Protein AF-F3NE76-F1 (afdb_monomer)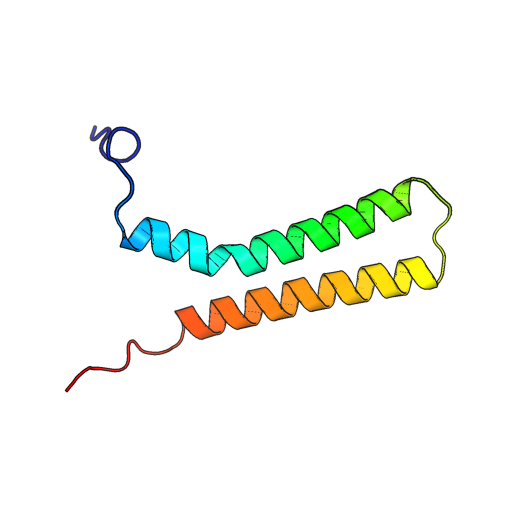

InterPro domains:
  IPR046251 Protein of unknown function DUF6284 [PF19801] (6-72)

Solvent-accessible surface area (backbone atoms only — not comparable to full-atom values): 4550 Å² total; per-residue (Å²): 131,86,72,67,81,76,80,48,81,80,50,71,71,57,53,52,51,51,63,63,45,43,61,35,53,52,27,46,50,53,33,49,52,46,50,54,69,42,69,83,46,86,80,48,74,66,49,56,51,49,45,54,50,27,53,52,45,28,52,51,33,48,50,52,45,51,52,60,73,66,45,72,85,75,76,85,127

Radius of gyration: 18.32 Å; Cα contacts (8 Å, |Δi|>4): 27; chains: 1; bounding box: 40×38×47 Å

Nearest PDB structures (foldseek):
  1dov-assembly1_A  TM=7.540E-01  e=1.744E+00  Mus musculus
  4igg-assembly1_B  TM=7.151E-01  e=2.102E+00  Homo sapiens
  7rye-assembly1_G  TM=7.547E-01  e=3.246E+00  Salmonella enterica subsp. enterica serovar Typhimurium
  8axk-assembly1_w  TM=6.187E-01  e=2.102E+00  Shigella flexneri
  8axk-assembly1_u  TM=6.247E-01  e=2.694E+00  Shigella flexneri

Structure (mmCIF, N/CA/C/O backbone):
data_AF-F3NE76-F1
#
_entry.id   AF-F3NE76-F1
#
loop_
_atom_site.group_PDB
_atom_site.id
_atom_site.type_symbol
_atom_site.label_atom_id
_atom_site.label_alt_id
_atom_site.label_comp_id
_atom_site.label_asym_id
_atom_site.label_entity_id
_atom_site.label_seq_id
_atom_site.pdbx_PDB_ins_code
_atom_site.Cartn_x
_atom_site.Cartn_y
_atom_site.Cartn_z
_atom_site.occupancy
_atom_site.B_iso_or_equiv
_atom_site.auth_seq_id
_atom_site.auth_comp_id
_atom_site.auth_asym_id
_atom_site.auth_atom_id
_atom_site.pdbx_PDB_model_num
ATOM 1 N N . MET A 1 1 ? 26.808 21.158 -14.583 1.00 48.28 1 MET A N 1
ATOM 2 C CA . MET A 1 1 ? 26.118 20.045 -13.898 1.00 48.28 1 MET A CA 1
ATOM 3 C C . MET A 1 1 ? 24.950 19.650 -14.770 1.00 48.28 1 MET A C 1
ATOM 5 O O . MET A 1 1 ? 24.191 20.536 -15.133 1.00 48.28 1 MET A O 1
ATOM 9 N N . ALA A 1 2 ? 24.862 18.387 -15.181 1.00 48.69 2 ALA A N 1
ATOM 10 C CA . ALA A 1 2 ? 23.792 17.932 -16.059 1.00 48.69 2 ALA A CA 1
ATOM 11 C C . ALA A 1 2 ? 22.442 18.011 -15.327 1.00 48.69 2 ALA A C 1
ATOM 13 O O . ALA A 1 2 ? 22.221 17.293 -14.355 1.00 48.69 2 ALA A O 1
ATOM 14 N N . VAL A 1 3 ? 21.559 18.886 -15.809 1.00 57.28 3 VAL A N 1
ATOM 15 C CA . VAL A 1 3 ? 20.114 18.881 -15.529 1.00 57.28 3 VAL A CA 1
ATOM 16 C C . VAL A 1 3 ? 19.457 17.902 -16.515 1.00 57.28 3 VAL A C 1
ATOM 18 O O . VAL A 1 3 ? 18.540 18.235 -17.242 1.00 57.28 3 VAL A O 1
ATOM 21 N N . ASP A 1 4 ? 19.996 16.688 -16.623 1.00 60.94 4 ASP A N 1
ATOM 22 C CA . ASP A 1 4 ? 19.545 15.692 -17.615 1.00 60.94 4 ASP A CA 1
ATOM 23 C C . ASP A 1 4 ? 18.468 14.747 -17.043 1.00 60.94 4 ASP A C 1
ATOM 25 O O . ASP A 1 4 ? 17.974 13.854 -17.716 1.00 60.94 4 ASP A O 1
ATOM 29 N N . GLY A 1 5 ? 18.101 14.913 -15.766 1.00 60.91 5 GLY A N 1
ATOM 30 C CA . GLY A 1 5 ? 17.196 13.999 -15.056 1.00 60.91 5 GLY A CA 1
ATOM 31 C C . GLY A 1 5 ? 15.756 14.482 -14.874 1.00 60.91 5 GLY A C 1
ATOM 32 O O . GLY A 1 5 ? 14.904 13.663 -14.556 1.00 60.91 5 GLY A O 1
ATOM 33 N N . ILE A 1 6 ? 15.479 15.782 -15.038 1.00 65.12 6 ILE A N 1
ATOM 34 C CA . ILE A 1 6 ? 14.124 16.350 -14.872 1.00 65.12 6 ILE A CA 1
ATOM 35 C C . ILE A 1 6 ? 13.601 16.946 -16.186 1.00 65.12 6 ILE A C 1
ATOM 37 O O . ILE A 1 6 ? 12.409 16.850 -16.454 1.00 65.12 6 ILE A O 1
ATOM 41 N N . ASP A 1 7 ? 14.483 17.491 -17.030 1.00 75.69 7 ASP A N 1
ATOM 42 C CA . ASP A 1 7 ? 14.086 18.126 -18.294 1.00 75.69 7 ASP A CA 1
ATOM 43 C C . ASP A 1 7 ? 13.895 17.124 -19.451 1.00 75.69 7 ASP A C 1
ATOM 45 O O . ASP A 1 7 ? 13.336 17.488 -20.486 1.00 75.69 7 ASP A O 1
ATOM 49 N N . ARG A 1 8 ? 14.330 15.862 -19.297 1.00 86.12 8 ARG A N 1
ATOM 50 C CA . ARG A 1 8 ? 14.080 14.803 -20.288 1.00 86.12 8 ARG A CA 1
ATOM 51 C C . ARG A 1 8 ? 12.812 14.027 -19.961 1.00 86.12 8 ARG A C 1
ATOM 53 O O . ARG A 1 8 ? 12.537 13.723 -18.800 1.00 86.12 8 ARG A O 1
ATOM 60 N N . GLU A 1 9 ? 12.087 13.628 -21.000 1.00 88.38 9 GLU A N 1
ATOM 61 C CA . GLU A 1 9 ? 10.968 12.705 -20.841 1.00 88.38 9 GLU A CA 1
ATOM 62 C C . GLU A 1 9 ? 11.456 11.341 -20.300 1.00 88.38 9 GLU A C 1
ATOM 64 O O . GLU A 1 9 ? 12.571 10.897 -20.625 1.00 88.38 9 GLU A O 1
ATOM 69 N N . PRO A 1 10 ? 10.649 10.659 -19.465 1.00 89.69 10 PRO A N 1
ATOM 70 C CA . PRO A 1 10 ? 10.940 9.297 -19.039 1.00 89.69 10 PRO A CA 1
ATOM 71 C C . PRO A 1 10 ? 11.085 8.359 -20.238 1.00 89.69 10 PRO A C 1
ATOM 73 O O . PRO A 1 10 ? 10.305 8.398 -21.189 1.00 89.69 10 PRO A O 1
ATOM 76 N N . THR A 1 11 ? 12.070 7.471 -20.179 1.00 91.31 11 THR A N 1
ATOM 77 C CA . THR A 1 11 ? 12.206 6.392 -21.158 1.00 91.31 11 THR A CA 1
ATOM 78 C C . THR A 1 11 ? 11.095 5.360 -20.973 1.00 91.31 11 THR A C 1
ATOM 80 O O . THR A 1 11 ? 10.564 5.185 -19.876 1.00 91.31 11 THR A O 1
ATOM 83 N N . ALA A 1 12 ? 10.791 4.597 -22.026 1.00 92.81 12 ALA A N 1
ATOM 84 C CA . ALA A 1 12 ? 9.825 3.500 -21.941 1.00 92.81 12 ALA A CA 1
ATOM 85 C C . ALA A 1 12 ? 10.171 2.495 -20.826 1.00 92.81 12 ALA A C 1
ATOM 87 O O . ALA A 1 12 ? 9.292 2.073 -20.089 1.00 92.81 12 ALA A O 1
ATOM 88 N N . ALA A 1 13 ? 11.458 2.185 -20.633 1.00 90.31 13 ALA A N 1
ATOM 89 C CA . ALA A 1 13 ? 11.902 1.279 -19.574 1.00 90.31 13 ALA A CA 1
ATOM 90 C C . ALA A 1 13 ? 11.663 1.838 -18.158 1.00 90.31 13 ALA A C 1
ATOM 92 O O . ALA A 1 13 ? 11.383 1.077 -17.234 1.00 90.31 13 ALA A O 1
ATOM 93 N N . GLU A 1 14 ? 11.773 3.157 -17.974 1.00 90.06 14 GLU A N 1
ATOM 94 C CA . GLU A 1 14 ? 11.445 3.818 -16.705 1.00 90.06 14 GLU A CA 1
ATOM 95 C C . GLU A 1 14 ? 9.934 3.810 -16.455 1.00 90.06 14 GLU A C 1
ATOM 97 O O . GLU A 1 14 ? 9.507 3.535 -15.336 1.00 90.06 14 GLU A O 1
ATOM 102 N N . LEU A 1 15 ? 9.121 4.036 -17.493 1.00 93.69 15 LEU A N 1
ATOM 103 C CA . LEU A 1 15 ? 7.663 3.926 -17.392 1.00 93.69 15 LEU A CA 1
ATOM 104 C C . LEU A 1 15 ? 7.226 2.489 -17.072 1.00 93.69 15 LEU A C 1
ATOM 106 O O . LEU A 1 15 ? 6.419 2.280 -16.170 1.00 93.69 15 LEU A O 1
ATOM 110 N N . ASP A 1 16 ? 7.823 1.492 -17.726 1.00 91.12 16 ASP A N 1
ATOM 111 C CA . ASP A 1 16 ? 7.569 0.079 -17.436 1.00 91.12 16 ASP A CA 1
ATOM 112 C C . ASP A 1 16 ? 7.948 -0.281 -15.991 1.00 91.12 16 ASP A C 1
ATOM 114 O O . ASP A 1 16 ? 7.251 -1.057 -15.335 1.00 91.12 16 ASP A O 1
ATOM 118 N N . ALA A 1 17 ? 9.034 0.292 -15.459 1.00 91.00 17 ALA A N 1
ATOM 119 C CA . ALA A 1 17 ? 9.423 0.087 -14.066 1.00 91.00 17 ALA A CA 1
ATOM 120 C C . ALA A 1 17 ? 8.363 0.624 -13.088 1.00 91.00 17 ALA A C 1
ATOM 122 O O . ALA A 1 17 ? 8.045 -0.056 -12.112 1.00 91.00 17 ALA A O 1
ATOM 123 N N . ILE A 1 18 ? 7.759 1.781 -13.379 1.00 92.31 18 ILE A N 1
ATOM 124 C CA . ILE A 1 18 ? 6.651 2.330 -12.582 1.00 92.31 18 ILE A CA 1
ATOM 125 C C . ILE A 1 18 ? 5.454 1.374 -12.605 1.00 92.31 18 ILE A C 1
ATOM 127 O O . ILE A 1 18 ? 4.916 1.030 -11.550 1.00 92.31 18 ILE A O 1
ATOM 131 N N . GLU A 1 19 ? 5.071 0.875 -13.781 1.00 93.38 19 GLU A N 1
ATOM 132 C CA . GLU A 1 19 ? 3.966 -0.083 -13.915 1.00 93.38 19 GLU A CA 1
ATOM 133 C C . GLU A 1 19 ? 4.227 -1.391 -13.148 1.00 93.38 19 GLU A C 1
ATOM 135 O O . GLU A 1 19 ? 3.318 -1.974 -12.548 1.00 93.38 19 GLU A O 1
ATOM 140 N N . LEU A 1 20 ? 5.483 -1.846 -13.087 1.00 93.19 20 LEU A N 1
ATOM 141 C CA . LEU A 1 20 ? 5.871 -2.999 -12.269 1.00 93.19 20 LEU A CA 1
ATOM 142 C C . LEU A 1 20 ? 5.722 -2.738 -10.760 1.00 93.19 20 LEU A C 1
ATOM 144 O O . LEU A 1 20 ? 5.431 -3.676 -10.008 1.00 93.19 20 LEU A O 1
ATOM 148 N N . GLU A 1 21 ? 5.899 -1.496 -10.312 1.00 95.38 21 GLU A N 1
ATOM 149 C CA . GLU A 1 21 ? 5.766 -1.080 -8.911 1.00 95.38 21 GLU A CA 1
ATOM 150 C C . GLU A 1 21 ? 4.314 -0.800 -8.492 1.00 95.38 21 GLU A C 1
ATOM 152 O O . GLU A 1 21 ? 3.970 -0.974 -7.315 1.00 95.38 21 GLU A O 1
ATOM 157 N N . MET A 1 22 ? 3.435 -0.452 -9.439 1.00 96.00 22 MET A N 1
ATOM 158 C CA . MET A 1 22 ? 2.029 -0.110 -9.185 1.00 96.00 22 MET A CA 1
ATOM 159 C C . MET A 1 22 ? 1.275 -1.099 -8.277 1.00 96.00 22 MET A C 1
ATOM 161 O O . MET A 1 22 ? 0.591 -0.651 -7.352 1.00 96.00 22 MET A O 1
ATOM 165 N N . PRO A 1 23 ? 1.410 -2.434 -8.419 1.00 96.75 23 PRO A N 1
ATOM 166 C CA . PRO A 1 23 ? 0.754 -3.381 -7.517 1.00 96.75 23 PRO A CA 1
ATOM 167 C C . PRO A 1 23 ? 1.170 -3.239 -6.044 1.00 96.75 23 PRO A C 1
ATOM 169 O O . PRO A 1 23 ? 0.358 -3.475 -5.146 1.00 96.75 23 PRO A O 1
ATOM 172 N N . VAL A 1 24 ? 2.427 -2.866 -5.771 1.00 97.69 24 VAL A N 1
ATOM 173 C CA . VAL A 1 24 ? 2.919 -2.628 -4.403 1.00 97.69 24 VAL A CA 1
ATOM 174 C C . VAL A 1 24 ? 2.326 -1.341 -3.844 1.00 97.69 24 VAL A C 1
ATOM 176 O O . VAL A 1 24 ? 1.898 -1.326 -2.687 1.00 97.69 24 VAL A O 1
ATOM 179 N N . ILE A 1 25 ? 2.273 -0.294 -4.668 1.00 97.62 25 ILE A N 1
ATOM 180 C CA . ILE A 1 25 ? 1.703 1.008 -4.310 1.00 97.62 25 ILE A CA 1
ATOM 181 C C . ILE A 1 25 ? 0.220 0.851 -3.967 1.00 97.62 25 ILE A C 1
ATOM 183 O O . ILE A 1 25 ? -0.193 1.231 -2.873 1.00 97.62 25 ILE A O 1
ATOM 187 N N . LEU A 1 26 ? -0.562 0.200 -4.833 1.00 98.19 26 LEU A N 1
ATOM 188 C CA . LEU A 1 26 ? -1.995 -0.026 -4.613 1.00 98.19 26 LEU A CA 1
ATOM 189 C C . LEU A 1 26 ? -2.266 -0.857 -3.353 1.00 98.19 26 LEU A C 1
ATOM 191 O O . LEU A 1 26 ? -3.136 -0.508 -2.559 1.00 98.19 26 LEU A O 1
ATOM 195 N N . ALA A 1 27 ? -1.484 -1.913 -3.101 1.00 98.38 27 ALA A N 1
ATOM 196 C CA . ALA A 1 27 ? -1.604 -2.670 -1.855 1.00 98.38 27 ALA A CA 1
ATOM 197 C C . ALA A 1 27 ? -1.277 -1.810 -0.616 1.00 98.38 27 ALA A C 1
ATOM 199 O O . ALA A 1 27 ? -1.857 -2.018 0.452 1.00 98.38 27 ALA A O 1
ATOM 200 N N . GLY A 1 28 ? -0.343 -0.861 -0.746 1.00 98.44 28 GLY A N 1
ATOM 201 C CA . GLY A 1 28 ? -0.019 0.123 0.287 1.00 98.44 28 GLY A CA 1
ATOM 202 C C . GLY A 1 28 ? -1.172 1.090 0.560 1.00 98.44 28 GLY A C 1
ATOM 203 O O . GLY A 1 28 ? -1.488 1.326 1.725 1.00 98.44 28 GLY A O 1
ATOM 204 N N . VAL A 1 29 ? -1.839 1.574 -0.490 1.00 98.38 29 VAL A N 1
ATOM 205 C CA . VAL A 1 29 ? -3.048 2.406 -0.380 1.00 98.38 29 VAL A CA 1
ATOM 206 C C . VAL A 1 29 ? -4.161 1.647 0.341 1.00 98.38 29 VAL A C 1
ATOM 208 O O . VAL A 1 29 ? -4.687 2.149 1.327 1.00 98.38 29 VAL A O 1
ATOM 211 N N . GLU A 1 30 ? -4.439 0.392 -0.030 1.00 97.75 30 GLU A N 1
ATOM 212 C CA . GLU A 1 30 ? -5.451 -0.418 0.669 1.00 97.75 30 GLU A CA 1
ATOM 213 C C . GLU A 1 30 ? -5.141 -0.609 2.166 1.00 97.75 30 GLU A C 1
ATOM 215 O O . GLU A 1 30 ? -6.047 -0.709 2.999 1.00 97.75 30 GLU A O 1
ATOM 220 N N . LEU A 1 31 ? -3.856 -0.714 2.524 1.00 97.88 31 LEU A N 1
ATOM 221 C CA . LEU A 1 31 ? -3.435 -0.779 3.921 1.00 97.88 31 LEU A CA 1
ATOM 222 C C . LEU A 1 31 ? -3.677 0.549 4.637 1.00 97.88 31 LEU A C 1
ATOM 224 O O . LEU A 1 31 ? -4.177 0.528 5.762 1.00 97.88 31 LEU A O 1
ATOM 228 N N . LEU A 1 32 ? -3.347 1.666 3.995 1.00 97.81 32 LEU A N 1
ATOM 229 C CA . LEU A 1 32 ? -3.583 2.996 4.539 1.00 97.81 32 LEU A CA 1
ATOM 230 C C . LEU A 1 32 ? -5.081 3.246 4.748 1.00 97.81 32 LEU A C 1
ATOM 232 O O . LEU A 1 32 ? -5.471 3.646 5.840 1.00 97.81 32 LEU A O 1
ATOM 236 N N . ASP A 1 33 ? -5.926 2.898 3.779 1.00 96.50 33 ASP A N 1
ATOM 237 C CA . ASP A 1 33 ? -7.385 2.996 3.900 1.00 96.50 33 ASP A CA 1
ATOM 238 C C . ASP A 1 33 ? -7.905 2.166 5.077 1.00 96.50 33 ASP A C 1
ATOM 240 O O . ASP A 1 33 ? -8.709 2.630 5.888 1.00 96.50 33 ASP A O 1
ATOM 244 N N . ALA A 1 34 ? -7.404 0.933 5.220 1.00 95.19 34 ALA A N 1
ATOM 245 C CA . ALA A 1 34 ? -7.752 0.088 6.352 1.00 95.19 34 ALA A CA 1
ATOM 246 C C . ALA A 1 34 ? -7.302 0.700 7.686 1.00 95.19 34 ALA A C 1
ATOM 248 O O . ALA A 1 34 ? -8.001 0.529 8.675 1.00 95.19 34 ALA A O 1
ATOM 249 N N . GLN A 1 35 ? -6.166 1.399 7.741 1.00 95.25 35 GLN A N 1
ATOM 250 C CA . GLN A 1 35 ? -5.723 2.095 8.951 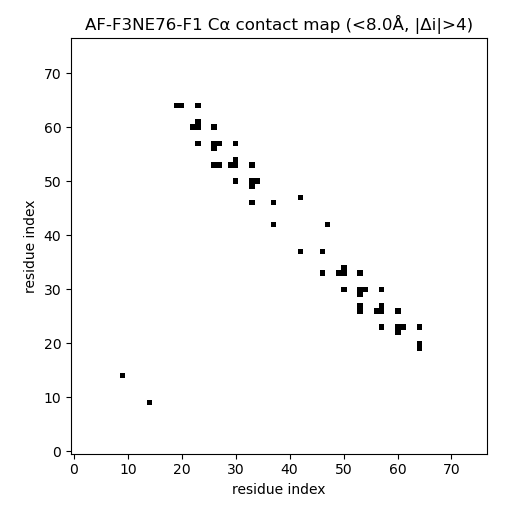1.00 95.25 35 GLN A CA 1
ATOM 251 C C . GLN A 1 35 ? -6.607 3.307 9.251 1.00 95.25 35 GLN A C 1
ATOM 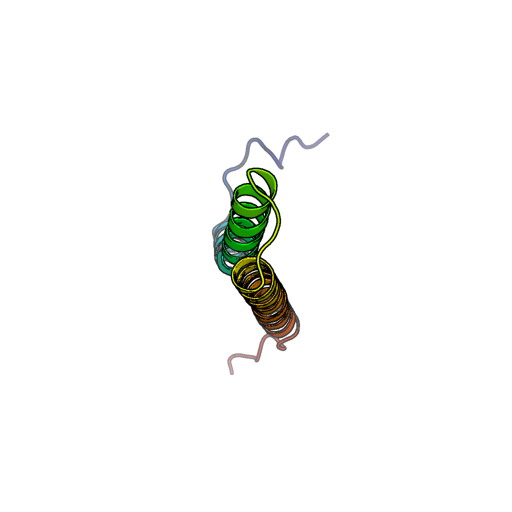253 O O . GLN A 1 35 ? -7.076 3.430 10.380 1.00 95.25 35 GLN A O 1
ATOM 258 N N . ILE A 1 36 ? -6.887 4.142 8.249 1.00 95.44 36 ILE A N 1
ATOM 259 C CA . ILE A 1 36 ? -7.721 5.345 8.369 1.00 95.44 36 ILE A CA 1
ATOM 260 C C . ILE A 1 36 ? -9.100 4.995 8.923 1.00 95.44 36 ILE A C 1
ATOM 262 O O . ILE A 1 36 ? -9.480 5.502 9.973 1.00 95.44 36 ILE A O 1
ATOM 266 N N . VAL A 1 37 ? -9.786 4.025 8.314 1.00 91.38 37 VAL A N 1
ATOM 267 C CA . VAL A 1 37 ? -11.121 3.586 8.762 1.00 91.38 37 VAL A CA 1
ATOM 268 C C . VAL A 1 37 ? -11.124 3.105 10.219 1.00 91.38 37 VAL A C 1
ATOM 270 O O . VAL A 1 37 ? -12.138 3.201 10.907 1.00 91.38 37 VAL A O 1
ATOM 273 N N . THR A 1 38 ? -10.005 2.561 10.704 1.00 91.94 38 THR A N 1
ATOM 274 C CA . THR A 1 38 ? -9.898 2.074 12.088 1.00 91.94 38 THR A CA 1
ATOM 275 C C . THR A 1 38 ? -9.549 3.150 13.101 1.00 91.94 38 THR A C 1
ATOM 277 O O . THR A 1 38 ? -9.729 2.906 14.289 1.00 91.94 38 THR A O 1
ATOM 280 N N . MET A 1 39 ? -9.065 4.315 12.665 1.00 91.19 39 MET A N 1
ATOM 281 C CA . MET A 1 39 ? -8.753 5.429 13.564 1.00 91.19 39 MET A CA 1
ATOM 282 C C . MET A 1 39 ? -10.009 6.184 14.012 1.00 91.19 39 MET A C 1
ATOM 284 O O . MET A 1 39 ? -10.039 6.688 15.129 1.00 91.19 39 MET A O 1
ATOM 288 N N . ASP A 1 40 ? -11.069 6.186 13.202 1.00 87.88 40 ASP A N 1
ATOM 289 C CA . ASP A 1 40 ? -12.309 6.922 13.494 1.00 87.88 40 ASP A CA 1
ATOM 290 C C . ASP A 1 40 ? -13.215 6.237 14.540 1.00 87.88 40 ASP A C 1
ATOM 292 O O . ASP A 1 40 ? -14.297 6.735 14.857 1.00 87.88 40 ASP A O 1
ATOM 296 N N . ARG A 1 41 ? -12.822 5.068 15.072 1.00 85.81 41 ARG A N 1
ATOM 297 C CA . ARG A 1 41 ? -13.643 4.282 16.009 1.00 85.81 41 ARG A CA 1
ATOM 298 C C . ARG A 1 41 ? -12.830 3.376 16.930 1.00 85.81 41 ARG A C 1
ATOM 300 O O .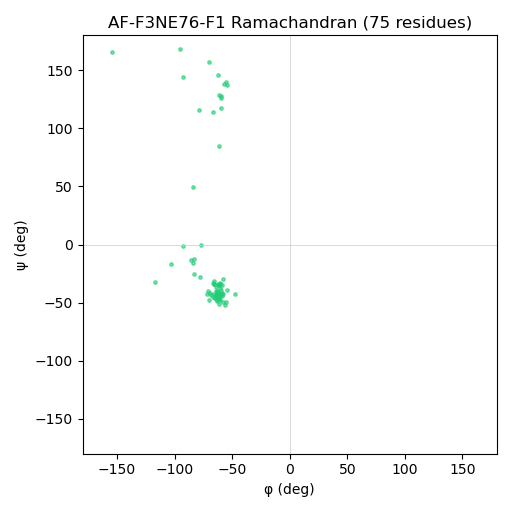 ARG A 1 41 ? -11.676 3.062 16.665 1.00 85.81 41 ARG A O 1
ATOM 307 N N . ALA A 1 42 ? -13.478 2.869 17.981 1.00 89.31 42 ALA A N 1
ATOM 308 C CA . ALA A 1 42 ? -12.921 1.788 18.789 1.00 89.31 42 ALA A CA 1
ATOM 309 C C . ALA A 1 42 ? -12.667 0.538 17.909 1.00 89.31 42 ALA A C 1
ATOM 311 O O . ALA A 1 42 ? -13.600 0.080 17.238 1.00 89.31 42 ALA A O 1
ATOM 312 N N . PRO A 1 43 ? -11.443 -0.029 17.891 1.00 86.75 43 PRO A N 1
ATOM 313 C CA . PRO A 1 43 ? -11.113 -1.150 17.017 1.00 86.75 43 PRO A CA 1
ATOM 314 C C . PRO A 1 43 ? -11.958 -2.396 17.302 1.00 86.75 43 PRO A C 1
ATOM 316 O O . PRO A 1 43 ? -12.004 -2.886 18.429 1.00 86.75 43 PRO A O 1
ATOM 319 N N . SER A 1 44 ? -12.573 -2.954 16.259 1.00 93.88 44 SER A N 1
ATOM 320 C CA . SER A 1 44 ? -13.290 -4.233 16.327 1.00 93.88 44 SER A CA 1
ATOM 321 C C . SER A 1 44 ? -12.420 -5.420 15.887 1.00 93.88 44 SER A C 1
ATOM 323 O O . SER A 1 44 ? -11.372 -5.273 15.252 1.00 93.88 44 SER A O 1
ATOM 325 N N . GLU A 1 45 ? -12.872 -6.652 16.134 1.00 95.38 45 GLU A N 1
ATOM 326 C CA . GLU A 1 45 ? -12.195 -7.832 15.575 1.00 95.38 45 GLU A CA 1
ATOM 327 C C . GLU A 1 45 ? -12.172 -7.841 14.040 1.00 95.38 45 GLU A C 1
ATOM 329 O O . GLU A 1 45 ? -11.216 -8.328 13.425 1.00 95.38 45 GLU A O 1
ATOM 334 N N . VAL A 1 46 ? -13.230 -7.321 13.411 1.00 94.69 46 VAL A N 1
ATOM 335 C CA . VAL A 1 46 ? -13.330 -7.212 11.951 1.00 94.69 46 VAL A CA 1
ATOM 336 C C . VAL A 1 46 ? -12.250 -6.271 11.429 1.00 94.69 46 VAL A C 1
ATOM 338 O O . VAL A 1 46 ? -11.594 -6.590 10.436 1.00 94.69 46 VAL A O 1
ATOM 341 N N . ASP A 1 47 ? -12.000 -5.172 12.136 1.00 94.31 47 ASP A N 1
ATOM 342 C CA . ASP A 1 47 ? -10.931 -4.219 11.832 1.00 94.31 47 ASP A CA 1
ATOM 343 C C . ASP A 1 47 ? -9.555 -4.871 11.917 1.00 94.31 47 ASP A C 1
ATOM 345 O O . ASP A 1 47 ? -8.759 -4.799 10.977 1.00 94.31 47 ASP A O 1
ATOM 349 N N . ALA A 1 48 ? -9.309 -5.627 12.987 1.00 94.62 48 ALA A N 1
ATOM 350 C CA . ALA A 1 48 ? -8.066 -6.369 13.141 1.00 94.62 48 ALA A CA 1
ATOM 351 C C . ALA A 1 48 ? -7.858 -7.385 11.999 1.00 94.62 48 ALA A C 1
ATOM 353 O O . ALA A 1 48 ? -6.743 -7.544 11.493 1.00 94.62 48 ALA A O 1
ATOM 354 N N . ARG A 1 49 ? -8.922 -8.067 11.547 1.00 96.31 49 ARG A N 1
ATOM 355 C CA . ARG A 1 49 ? -8.869 -8.988 10.394 1.00 96.31 49 ARG A CA 1
ATOM 356 C C . ARG A 1 49 ? -8.584 -8.247 9.086 1.00 96.31 49 ARG A C 1
ATOM 358 O O . ARG A 1 49 ? -7.730 -8.704 8.323 1.00 96.31 49 ARG A O 1
ATOM 365 N N . ARG A 1 50 ? -9.254 -7.115 8.838 1.00 95.19 50 ARG A N 1
ATOM 366 C CA . ARG A 1 50 ? -9.038 -6.261 7.654 1.00 95.19 50 ARG A CA 1
ATOM 367 C C . ARG A 1 50 ? -7.590 -5.789 7.581 1.00 95.19 50 ARG A C 1
ATOM 369 O O . ARG A 1 50 ? -6.927 -6.024 6.573 1.00 95.19 50 ARG A O 1
ATOM 376 N N . LEU A 1 51 ? -7.069 -5.258 8.682 1.00 96.12 51 LEU A N 1
ATOM 377 C CA . LEU A 1 51 ? -5.702 -4.762 8.774 1.00 96.12 51 LEU A CA 1
ATOM 378 C C . LEU A 1 51 ? -4.663 -5.872 8.550 1.00 96.12 51 LEU A C 1
ATOM 380 O O . LEU A 1 51 ? -3.693 -5.689 7.814 1.00 96.12 51 LEU A O 1
ATOM 384 N N . ARG A 1 52 ? -4.881 -7.070 9.115 1.00 97.38 52 ARG A N 1
ATOM 385 C CA . ARG A 1 52 ? -4.026 -8.238 8.835 1.00 97.38 52 ARG A CA 1
ATOM 386 C C . ARG A 1 52 ? -4.056 -8.635 7.359 1.00 97.38 52 ARG A C 1
ATOM 388 O O . ARG A 1 52 ? -3.006 -8.955 6.803 1.00 97.38 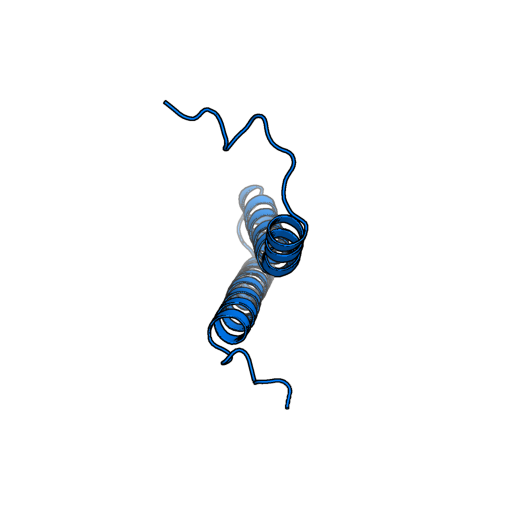52 ARG A O 1
ATOM 395 N N . ARG A 1 53 ? -5.230 -8.629 6.719 1.00 97.69 53 ARG A N 1
ATOM 396 C CA . ARG A 1 53 ? -5.370 -8.969 5.295 1.00 97.69 53 ARG A CA 1
ATOM 397 C C . ARG A 1 53 ? -4.646 -7.957 4.409 1.00 97.69 53 ARG A C 1
ATOM 399 O O . ARG A 1 53 ? -3.893 -8.380 3.538 1.00 97.69 53 ARG A O 1
ATOM 406 N N . ALA A 1 54 ? -4.814 -6.662 4.673 1.00 98.00 54 ALA A N 1
ATOM 407 C CA . ALA A 1 54 ? -4.145 -5.603 3.923 1.00 98.00 54 ALA A CA 1
ATOM 408 C C . ALA A 1 54 ? -2.614 -5.690 4.060 1.00 98.00 54 ALA A C 1
ATOM 410 O O . ALA A 1 54 ? -1.902 -5.724 3.060 1.00 98.00 54 ALA A O 1
ATOM 411 N N . ARG A 1 55 ? -2.091 -5.900 5.279 1.00 98.00 55 ARG A N 1
ATOM 412 C CA . ARG A 1 55 ?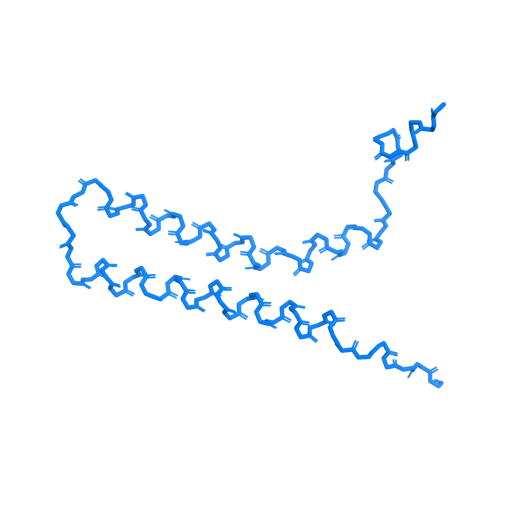 -0.649 -6.142 5.494 1.00 98.00 55 ARG A CA 1
ATOM 413 C C . ARG A 1 55 ? -0.128 -7.351 4.714 1.00 98.00 55 ARG A C 1
ATOM 415 O O . ARG A 1 55 ? 0.938 -7.281 4.108 1.00 98.00 55 ARG A O 1
ATOM 422 N N . ARG A 1 56 ? -0.877 -8.460 4.694 1.00 98.38 56 ARG A N 1
ATOM 423 C CA . ARG A 1 56 ? -0.508 -9.655 3.912 1.00 98.38 56 ARG A CA 1
ATOM 424 C C . ARG A 1 56 ? -0.488 -9.380 2.405 1.00 98.38 56 ARG A C 1
ATOM 426 O O . ARG A 1 56 ? 0.387 -9.911 1.726 1.00 98.38 56 ARG A O 1
ATOM 433 N N . ARG A 1 57 ? -1.399 -8.546 1.887 1.00 97.81 57 ARG A N 1
ATOM 434 C CA . ARG A 1 57 ? -1.392 -8.124 0.475 1.00 97.81 57 ARG A CA 1
ATOM 435 C C . ARG A 1 57 ? -0.133 -7.335 0.131 1.00 97.81 57 ARG A C 1
ATOM 437 O O . ARG A 1 57 ? 0.537 -7.702 -0.829 1.00 97.81 57 ARG A O 1
ATOM 444 N N . VAL A 1 58 ? 0.244 -6.354 0.957 1.00 98.38 58 VAL A N 1
ATOM 445 C CA . VAL A 1 58 ? 1.491 -5.585 0.780 1.00 98.38 58 VAL A CA 1
ATOM 446 C C . VAL A 1 58 ? 2.705 -6.510 0.721 1.00 98.38 58 VAL A C 1
ATOM 448 O O . VAL A 1 58 ? 3.510 -6.424 -0.203 1.00 98.38 58 VAL A O 1
ATOM 451 N N . LEU A 1 59 ? 2.824 -7.437 1.677 1.00 98.31 59 LEU A N 1
ATOM 452 C CA . LEU A 1 59 ? 3.939 -8.387 1.710 1.00 98.31 59 LEU A CA 1
ATOM 453 C C . LEU A 1 59 ? 3.964 -9.293 0.471 1.00 98.31 59 LEU A C 1
ATOM 455 O O . LEU A 1 59 ? 5.029 -9.528 -0.095 1.00 98.31 59 LEU A O 1
ATOM 459 N N . SER A 1 60 ? 2.802 -9.770 0.019 1.00 98.19 60 SER A N 1
ATOM 460 C CA . SER A 1 60 ? 2.702 -10.579 -1.198 1.00 98.19 60 SER A CA 1
ATOM 461 C C . SER A 1 60 ? 3.112 -9.800 -2.450 1.00 98.19 60 SER A C 1
ATOM 463 O O . SER A 1 60 ? 3.845 -10.341 -3.276 1.00 98.19 60 SER A O 1
ATOM 465 N N . ALA A 1 61 ? 2.672 -8.546 -2.588 1.00 97.56 61 ALA A N 1
ATOM 466 C CA . ALA A 1 61 ? 3.020 -7.688 -3.720 1.00 97.56 61 ALA A CA 1
ATOM 467 C C . ALA A 1 61 ? 4.523 -7.375 -3.743 1.00 97.56 61 ALA A C 1
ATOM 469 O O . ALA A 1 61 ? 5.171 -7.557 -4.771 1.00 97.56 61 ALA A O 1
ATOM 470 N N . ARG A 1 62 ? 5.110 -7.014 -2.593 1.00 96.88 62 ARG A N 1
ATOM 471 C CA . ARG A 1 62 ? 6.562 -6.792 -2.462 1.00 96.88 62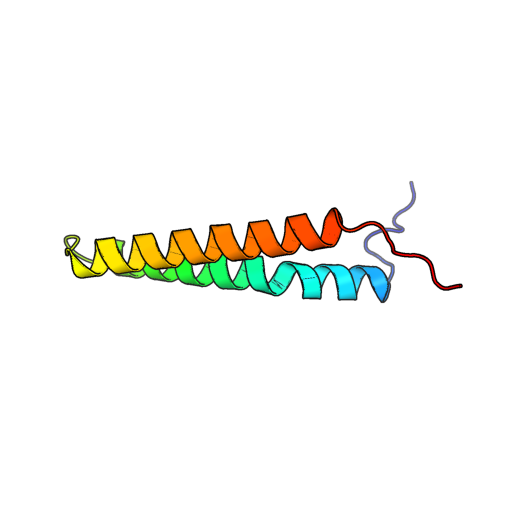 ARG A CA 1
ATOM 472 C C . ARG A 1 62 ? 7.365 -8.039 -2.807 1.00 96.88 62 ARG A C 1
ATOM 474 O O . ARG A 1 62 ? 8.351 -7.946 -3.529 1.00 96.88 62 ARG A O 1
ATOM 481 N N . ARG A 1 63 ? 6.923 -9.211 -2.338 1.00 97.12 63 ARG A N 1
ATOM 482 C CA . ARG A 1 63 ? 7.545 -10.492 -2.696 1.00 97.12 63 ARG A CA 1
ATOM 483 C C . ARG A 1 63 ? 7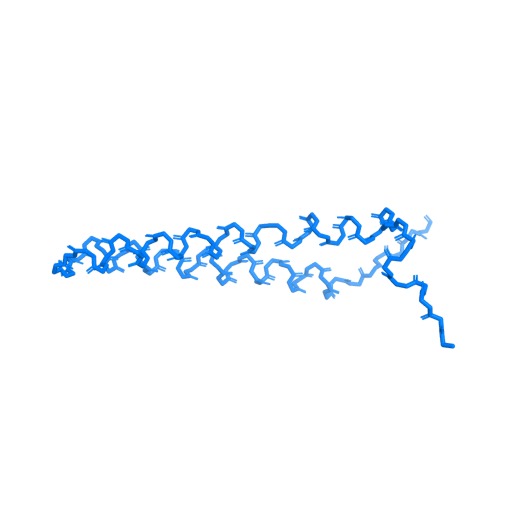.487 -10.733 -4.204 1.00 97.12 63 ARG A C 1
ATOM 485 O O . ARG A 1 63 ? 8.477 -11.154 -4.785 1.00 97.12 63 ARG A O 1
ATOM 492 N N . ALA A 1 64 ? 6.343 -10.474 -4.836 1.00 95.62 64 ALA A N 1
ATOM 493 C CA . ALA A 1 64 ? 6.195 -10.646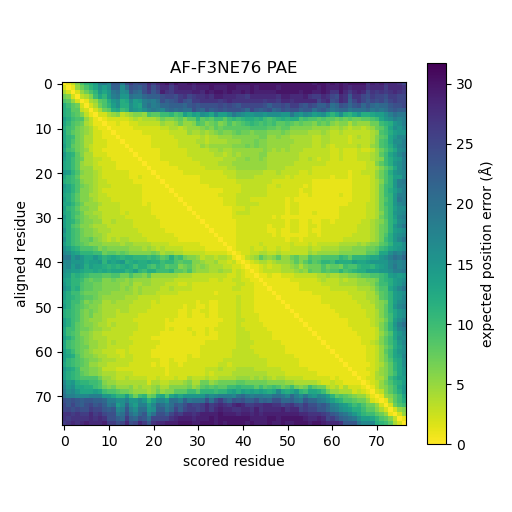 -6.277 1.00 95.62 64 ALA A CA 1
ATOM 494 C C . ALA A 1 64 ? 7.126 -9.710 -7.064 1.00 95.62 64 ALA A C 1
ATOM 496 O O . ALA A 1 64 ? 7.778 -10.172 -7.996 1.00 95.62 64 ALA A O 1
ATOM 497 N N . LEU A 1 65 ? 7.234 -8.439 -6.663 1.00 94.62 65 LEU A N 1
ATOM 498 C CA . LEU A 1 65 ? 8.152 -7.475 -7.276 1.00 94.62 65 LEU A CA 1
ATOM 499 C C . LEU A 1 65 ? 9.619 -7.897 -7.102 1.00 94.62 65 LEU A C 1
ATOM 501 O O . LEU A 1 65 ? 10.353 -7.980 -8.083 1.00 94.62 65 LEU A O 1
ATOM 505 N N . ALA A 1 66 ? 10.024 -8.251 -5.879 1.00 93.75 66 ALA A N 1
ATOM 506 C CA . ALA A 1 66 ? 11.382 -8.712 -5.590 1.00 93.75 66 ALA A CA 1
ATOM 507 C C . ALA A 1 66 ? 11.752 -9.962 -6.407 1.00 93.75 66 ALA A C 1
ATOM 509 O O . ALA A 1 66 ? 12.842 -10.036 -6.966 1.00 93.75 66 ALA A O 1
ATOM 510 N N . ASN A 1 67 ? 10.824 -10.914 -6.544 1.00 93.12 67 ASN A N 1
ATOM 511 C CA . ASN A 1 67 ? 11.040 -12.114 -7.351 1.00 93.12 67 ASN A CA 1
ATOM 512 C C . ASN A 1 67 ? 11.184 -11.803 -8.848 1.00 93.12 67 ASN A C 1
ATOM 514 O O . ASN A 1 67 ? 11.941 -12.489 -9.526 1.00 93.12 67 ASN A O 1
ATOM 518 N N . ARG A 1 68 ? 10.485 -10.785 -9.373 1.00 86.62 68 ARG A N 1
ATOM 519 C CA . ARG A 1 68 ? 10.661 -10.343 -10.768 1.00 86.62 68 ARG A CA 1
ATOM 520 C C . ARG A 1 68 ? 12.014 -9.672 -10.983 1.00 86.62 68 ARG A C 1
ATOM 522 O O . ARG A 1 68 ? 12.658 -9.953 -11.982 1.00 86.62 68 ARG A O 1
ATOM 529 N N . ALA A 1 69 ? 12.457 -8.838 -10.043 1.00 83.75 69 ALA A N 1
ATOM 530 C CA . ALA A 1 69 ? 13.764 -8.185 -10.113 1.00 83.75 69 ALA A CA 1
ATOM 531 C C . ALA A 1 69 ? 14.932 -9.183 -9.990 1.00 83.75 69 ALA A C 1
ATOM 533 O O . ALA A 1 69 ? 15.979 -8.986 -10.599 1.00 83.75 69 ALA A O 1
ATOM 534 N N . ALA A 1 70 ? 14.746 -10.253 -9.209 1.00 79.81 70 ALA A N 1
ATOM 535 C CA . ALA A 1 70 ? 15.739 -11.305 -9.001 1.00 79.81 70 ALA A CA 1
ATOM 536 C C . ALA A 1 70 ? 15.718 -12.409 -10.072 1.00 79.81 70 ALA A C 1
ATOM 538 O O . ALA A 1 70 ? 16.647 -13.218 -10.120 1.00 79.81 70 ALA A O 1
ATOM 539 N N . ALA A 1 71 ? 14.677 -12.481 -10.909 1.00 71.44 71 ALA A N 1
ATOM 540 C CA . ALA A 1 71 ? 14.664 -13.416 -12.023 1.00 71.44 71 ALA A CA 1
ATOM 541 C C . ALA A 1 71 ? 15.860 -13.095 -12.937 1.00 71.44 71 ALA A C 1
ATOM 543 O O . ALA A 1 71 ? 16.026 -11.931 -13.319 1.00 71.44 71 ALA A O 1
ATOM 544 N N . PRO A 1 72 ? 16.713 -14.079 -13.292 1.00 57.41 72 PRO A N 1
ATOM 545 C CA . PRO A 1 72 ? 17.721 -13.840 -14.310 1.00 57.41 72 PRO A CA 1
ATOM 546 C C . PRO A 1 72 ? 16.988 -13.320 -15.545 1.00 57.41 72 PRO A C 1
ATOM 548 O O . PRO A 1 72 ? 15.919 -13.835 -15.884 1.00 57.41 72 PRO A O 1
ATOM 551 N N . ARG A 1 73 ? 17.542 -12.297 -16.207 1.00 59.44 73 ARG A N 1
ATOM 552 C CA . ARG A 1 73 ? 17.115 -11.927 -17.560 1.00 59.44 73 ARG A CA 1
ATOM 553 C C . ARG A 1 73 ? 17.406 -13.144 -18.440 1.00 59.44 73 ARG A C 1
ATOM 555 O O . ARG A 1 73 ? 18.511 -13.290 -18.948 1.00 59.44 73 ARG A O 1
ATOM 562 N N . GLY A 1 74 ? 16.477 -14.097 -18.465 1.00 53.00 74 GLY A N 1
ATOM 563 C CA . GLY A 1 74 ? 16.608 -15.363 -19.164 1.00 53.00 74 GLY A CA 1
ATOM 564 C C . GLY A 1 74 ? 16.806 -15.053 -20.634 1.00 53.00 74 GLY A C 1
ATOM 565 O O . GLY A 1 74 ? 15.970 -14.381 -21.233 1.00 53.00 74 GLY A O 1
ATOM 566 N N . GLY A 1 75 ? 17.965 -15.461 -21.147 1.00 52.59 75 GLY A N 1
ATOM 567 C CA . GLY A 1 75 ? 18.426 -15.155 -22.488 1.00 52.59 75 GLY A CA 1
ATOM 568 C C . GLY A 1 75 ? 17.430 -15.572 -23.560 1.00 52.59 75 GLY A C 1
ATOM 569 O O . GLY A 1 75 ? 16.843 -16.652 -23.502 1.00 52.59 75 GLY A O 1
ATOM 570 N N . ALA A 1 76 ? 17.292 -14.705 -24.557 1.00 43.09 76 ALA A N 1
ATOM 571 C CA . ALA A 1 76 ? 16.854 -15.116 -25.874 1.00 43.09 76 ALA A CA 1
ATOM 572 C C . ALA A 1 76 ? 18.065 -15.736 -26.585 1.00 43.09 76 ALA A C 1
ATOM 574 O O . ALA A 1 76 ? 19.082 -15.064 -26.780 1.00 43.09 76 ALA A O 1
ATOM 575 N N . ALA A 1 77 ? 17.955 -17.031 -26.877 1.00 37.34 77 ALA A N 1
ATOM 576 C CA . ALA A 1 77 ? 18.641 -17.660 -27.998 1.00 37.34 77 ALA A CA 1
ATOM 577 C C . ALA A 1 77 ? 17.935 -17.271 -29.304 1.00 37.34 77 ALA A C 1
ATOM 579 O O . ALA A 1 77 ? 16.709 -17.013 -29.240 1.00 37.34 77 ALA A O 1
#

Mean predicted aligned error: 7.71 Å

pLDDT: mean 87.18, std 15.54, range [37.34, 98.44]

Organism: NCBI:txid996637

Secondary structure (DSSP, 8-state):
---TTTSSPPPHHHHHHHHHHHHHHHHHHHHHHHHHHHHTSPPPHHHHHHHHHHHHHHHHHHHHHHHHHHS------

Sequence (77 aa):
MAVDGIDREPTAAELDAIELEMPVILAGVELLDAQIVTMDRAPSEVDARRLRRARRRVLSARRALANRAAAPRGGAA

Foldseek 3Di:
DDPPPPPDDDDPVRVVVVVLCVQLVVLVVQLVVLVVVCVVDPDDPVSVVSNVVSVVSNVVSVVVSVVVVPPPPPDDD